Protein AF-A0A7C4H8X2-F1 (afdb_monomer_lite)

Secondary structure (DSSP, 8-state):
-GGGGGGSHHHHHHHHHHT--GGG--------PPP--SEEEEEESS-TTT--TTEEEEEEEES-THHHHTT-S--EEEEEESTT--

Sequence (86 aa):
MCWSSLFTPQAISYRIKMGFPHEKVLMSVGVQKMINAKSAGVMFTLDPTTGDLSRIVIEANWGLGEAIVSGSVNPDRFIVDKVMLE

Radius of gyration: 18.13 Å; chains: 1; bounding box: 30×35×50 Å

pLDDT: mean 90.72, std 7.87, range [42.69, 96.56]

Foldseek 3Di:
DVVCVCVDPVNVVVCVVVVNDSVPDDDDDDDDDDDFFQKDWDKDCADPVPRHNQKIKIWMDGTDCVCVVVVVDHTDIDIDGNVPDD

Structure (m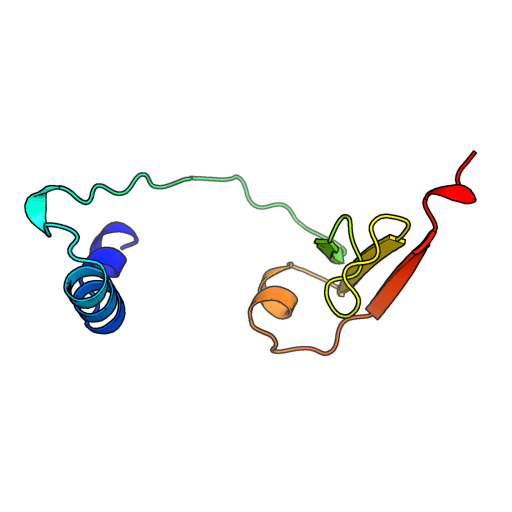mCIF, N/CA/C/O backbone):
data_AF-A0A7C4H8X2-F1
#
_entry.id   AF-A0A7C4H8X2-F1
#
loop_
_atom_site.group_PDB
_atom_site.id
_atom_site.type_symbol
_atom_site.label_atom_id
_atom_site.label_alt_id
_atom_site.label_comp_id
_atom_site.label_asym_id
_atom_site.label_entity_id
_atom_site.label_seq_id
_atom_site.pdbx_PDB_ins_code
_atom_site.Cartn_x
_atom_site.Cartn_y
_atom_site.Cartn_z
_atom_site.occupancy
_atom_site.B_iso_or_equiv
_atom_site.auth_seq_id
_atom_site.auth_comp_id
_atom_site.auth_asym_id
_atom_site.auth_atom_id
_atom_site.pdbx_PDB_model_num
ATOM 1 N N . MET A 1 1 ? -8.264 -6.084 15.334 1.00 78.69 1 MET A N 1
ATOM 2 C CA . MET A 1 1 ? -9.296 -5.394 14.519 1.00 78.69 1 MET A CA 1
ATOM 3 C C . MET A 1 1 ? -8.674 -4.180 13.846 1.00 78.69 1 MET A C 1
ATOM 5 O O . MET A 1 1 ? -7.910 -3.494 14.514 1.00 78.69 1 MET A O 1
ATOM 9 N N . CYS A 1 2 ? -9.005 -3.891 12.582 1.00 91.44 2 CYS A N 1
ATOM 10 C CA . CYS A 1 2 ? -8.438 -2.756 11.837 1.00 91.44 2 CYS A CA 1
ATOM 11 C C . CYS A 1 2 ? -8.664 -1.412 12.542 1.00 91.44 2 CYS A C 1
ATOM 13 O O . CYS A 1 2 ? -7.708 -0.680 12.736 1.00 91.44 2 CYS A O 1
ATOM 15 N N . TRP A 1 3 ? -9.869 -1.132 13.049 1.00 92.88 3 TRP A N 1
ATOM 16 C CA . TRP A 1 3 ? -10.144 0.120 13.772 1.00 92.88 3 TRP A CA 1
ATOM 17 C C . TRP A 1 3 ? -9.284 0.335 15.019 1.00 92.88 3 TRP A C 1
ATOM 19 O O . TRP A 1 3 ? -8.941 1.466 15.349 1.00 92.88 3 TRP A O 1
ATOM 29 N N . SER A 1 4 ? -8.879 -0.742 15.694 1.00 92.44 4 SER A N 1
ATOM 30 C CA . SER A 1 4 ? -8.003 -0.645 16.863 1.00 92.44 4 SER A CA 1
ATOM 31 C C . SER A 1 4 ? -6.593 -0.162 16.494 1.00 92.44 4 SER A C 1
ATOM 33 O O . SER A 1 4 ? -5.928 0.431 17.343 1.00 92.44 4 SER A O 1
ATOM 35 N N . SER A 1 5 ? -6.151 -0.326 15.238 1.00 93.19 5 SER A N 1
ATOM 36 C CA . SER A 1 5 ? -4.824 0.130 14.801 1.00 93.19 5 SER A CA 1
ATOM 37 C C . SER A 1 5 ? -4.664 1.656 14.883 1.00 93.19 5 SER A C 1
ATOM 39 O O . SER A 1 5 ? -3.555 2.137 15.132 1.00 93.19 5 SER A O 1
ATOM 41 N N . LEU A 1 6 ? -5.766 2.420 14.792 1.00 92.00 6 LEU A N 1
ATOM 42 C CA . LEU A 1 6 ? -5.774 3.872 15.014 1.00 92.00 6 LEU A CA 1
ATOM 43 C C . LEU A 1 6 ? -5.297 4.265 16.416 1.00 92.00 6 LEU A C 1
ATOM 45 O O . LEU A 1 6 ? -4.773 5.364 16.594 1.00 92.00 6 LEU A O 1
ATOM 49 N N . PHE A 1 7 ? -5.476 3.402 17.412 1.00 92.75 7 PHE A N 1
ATOM 50 C CA . PHE A 1 7 ? -5.192 3.703 18.816 1.00 92.75 7 PHE A CA 1
ATOM 51 C C . PHE A 1 7 ? -3.853 3.127 19.290 1.00 92.75 7 PHE A C 1
ATOM 53 O O . PHE A 1 7 ? -3.568 3.110 20.483 1.00 92.75 7 PHE A O 1
ATOM 60 N N . THR A 1 8 ? -3.003 2.686 18.361 1.00 95.06 8 THR A N 1
ATOM 61 C CA . THR A 1 8 ? -1.624 2.298 18.679 1.00 95.06 8 THR A CA 1
ATOM 62 C C . THR A 1 8 ? -0.800 3.510 19.143 1.00 95.06 8 THR A C 1
ATOM 64 O O . THR A 1 8 ? -1.028 4.628 18.661 1.00 95.06 8 THR A O 1
ATOM 67 N N . PRO A 1 9 ? 0.190 3.327 20.040 1.00 95.75 9 PRO A N 1
ATOM 68 C CA . PRO A 1 9 ? 1.051 4.418 20.508 1.00 95.75 9 PRO A CA 1
ATOM 69 C C . PRO A 1 9 ? 1.720 5.198 19.368 1.00 95.75 9 PRO A C 1
ATOM 71 O O . PRO A 1 9 ? 1.813 6.426 19.419 1.00 95.75 9 PRO A O 1
ATOM 74 N N . GLN A 1 10 ? 2.134 4.500 18.306 1.00 94.62 10 GLN A N 1
ATOM 75 C CA . GLN A 1 10 ? 2.758 5.092 17.124 1.00 94.62 10 GLN A CA 1
ATOM 76 C C . GLN A 1 10 ? 1.780 6.011 16.378 1.00 94.62 10 GLN A C 1
ATOM 78 O O . GLN A 1 10 ? 2.124 7.152 16.065 1.00 94.62 10 GLN A O 1
ATOM 83 N N . ALA A 1 11 ? 0.542 5.557 16.150 1.00 94.06 11 ALA A N 1
ATOM 84 C CA . ALA A 1 11 ? -0.483 6.351 15.478 1.00 94.06 11 ALA A CA 1
ATOM 85 C C . ALA A 1 11 ? -0.917 7.569 16.315 1.00 94.06 11 ALA A C 1
ATOM 87 O O . ALA A 1 11 ? -1.113 8.654 15.765 1.00 94.06 11 ALA A O 1
ATOM 88 N N . ILE A 1 12 ? -1.026 7.423 17.641 1.00 94.12 12 ILE A N 1
ATOM 89 C CA . ILE A 1 12 ? -1.328 8.533 18.562 1.00 94.12 12 ILE A CA 1
ATOM 90 C C . ILE A 1 12 ? -0.206 9.576 18.533 1.00 94.12 12 ILE A C 1
ATOM 92 O O . ILE A 1 12 ? -0.485 10.760 18.346 1.00 94.12 12 ILE A O 1
ATOM 96 N N . SER A 1 13 ? 1.054 9.147 18.660 1.00 95.25 13 SER A N 1
ATOM 97 C CA . SER A 1 13 ? 2.213 10.048 18.631 1.00 95.25 13 SER A CA 1
ATOM 98 C C . SER A 1 13 ? 2.298 10.825 17.315 1.00 95.25 13 SER A C 1
ATOM 100 O O . SER A 1 13 ? 2.495 12.040 17.334 1.00 95.25 13 SER A O 1
ATOM 102 N N . TYR A 1 14 ? 2.084 10.159 16.174 1.00 94.31 14 TYR A N 1
ATOM 103 C CA . TYR A 1 14 ? 2.051 10.814 14.864 1.00 94.31 14 TYR A CA 1
ATOM 104 C C . TYR A 1 14 ? 0.960 11.890 14.781 1.00 94.31 14 TYR A C 1
ATOM 106 O O . TYR A 1 14 ? 1.229 13.007 14.342 1.00 94.31 14 TYR A O 1
ATOM 114 N N . ARG A 1 15 ? -0.255 11.593 15.261 1.00 93.81 15 ARG A N 1
ATOM 115 C CA . ARG A 1 15 ? -1.360 12.564 15.251 1.00 93.81 15 ARG A CA 1
ATOM 116 C C . ARG A 1 15 ? -1.083 13.786 16.109 1.00 93.81 15 ARG A C 1
ATOM 118 O O . ARG A 1 15 ? -1.345 14.891 15.649 1.00 93.81 15 ARG A O 1
ATOM 125 N N . ILE A 1 16 ? -0.527 13.597 17.307 1.00 94.88 16 ILE A N 1
ATOM 126 C CA . ILE A 1 16 ? -0.148 14.711 18.187 1.00 94.88 16 ILE A CA 1
ATOM 127 C C . ILE A 1 16 ? 0.887 15.597 17.486 1.00 94.88 16 ILE A C 1
ATOM 129 O O . ILE A 1 16 ? 0.716 16.811 17.445 1.00 94.88 16 ILE A O 1
ATOM 133 N N . LYS A 1 17 ? 1.917 14.998 16.870 1.00 95.69 17 LYS A N 1
ATOM 134 C CA . LYS A 1 17 ? 2.952 15.740 16.127 1.00 95.69 17 LYS A CA 1
ATOM 135 C C . LYS A 1 17 ? 2.391 16.535 14.946 1.00 95.69 17 LYS A C 1
ATOM 137 O O . LYS A 1 17 ? 2.881 17.623 14.675 1.00 95.69 17 LYS A O 1
ATOM 142 N N . MET A 1 18 ? 1.386 15.999 14.257 1.00 95.00 18 MET A N 1
ATOM 143 C CA . MET A 1 18 ? 0.747 16.648 13.105 1.00 95.00 18 MET A CA 1
ATOM 144 C C . MET A 1 18 ? -0.432 17.559 13.489 1.00 95.00 18 MET A C 1
ATOM 146 O O . MET A 1 18 ? -1.031 18.177 12.614 1.00 95.00 18 MET A O 1
ATOM 150 N N . GLY A 1 19 ? -0.789 17.648 14.776 1.00 92.88 19 GLY A N 1
ATOM 151 C CA . GLY A 1 19 ? -1.902 18.472 15.255 1.00 92.88 19 GLY A CA 1
ATOM 152 C C . GLY A 1 19 ? -3.296 17.948 14.886 1.00 92.88 19 GLY A C 1
ATOM 153 O O . GLY A 1 19 ? -4.253 18.721 14.870 1.00 92.88 19 GLY A O 1
ATOM 154 N N . PHE A 1 20 ? -3.444 16.653 14.584 1.00 92.94 20 PHE A N 1
ATOM 155 C CA . PHE A 1 20 ? -4.745 16.066 14.252 1.00 92.94 20 PHE A CA 1
ATOM 156 C C . PHE A 1 20 ? -5.573 15.768 15.515 1.00 92.94 20 PHE A C 1
ATOM 158 O O . PHE A 1 20 ? -5.130 14.974 16.351 1.00 92.94 20 PHE A O 1
ATOM 165 N N . PRO A 1 21 ? -6.800 16.315 15.651 1.00 91.38 21 PRO A N 1
ATOM 166 C CA . PRO A 1 21 ? -7.676 16.007 16.779 1.00 91.38 21 PRO A CA 1
ATOM 167 C C . PRO A 1 21 ? -8.101 14.535 16.779 1.00 91.38 21 PRO A C 1
ATOM 169 O O . PRO A 1 21 ? -8.602 14.037 15.772 1.00 91.38 21 PRO A O 1
ATOM 172 N N . HIS A 1 22 ? -7.958 13.853 17.918 1.00 87.31 22 HIS A N 1
ATOM 173 C CA . HIS A 1 22 ? -8.247 12.418 18.042 1.00 87.31 22 HIS A CA 1
ATOM 174 C C . HIS A 1 22 ? -9.688 12.052 17.650 1.00 87.31 22 HIS A C 1
ATOM 176 O O . HIS A 1 22 ? -9.888 11.089 16.916 1.00 87.31 22 HIS A O 1
ATOM 182 N N . GLU A 1 23 ? -10.661 12.867 18.063 1.00 87.12 23 GLU A N 1
ATOM 183 C CA . GLU A 1 23 ? -12.104 12.681 17.823 1.00 87.12 23 GLU A CA 1
ATOM 184 C C . GLU A 1 23 ? -12.508 12.788 16.342 1.00 87.12 23 GLU A C 1
ATOM 186 O O . GLU A 1 23 ? -13.588 12.359 15.946 1.00 87.12 23 GLU A O 1
ATOM 191 N N . LYS A 1 24 ? -11.662 13.410 15.509 1.00 89.25 24 LYS A N 1
ATOM 192 C CA . LYS A 1 24 ? -11.976 13.699 14.101 1.00 89.25 24 LYS A CA 1
ATOM 193 C C . LYS A 1 24 ? -11.362 12.698 13.125 1.00 89.25 24 LYS A C 1
ATOM 195 O O . LYS A 1 24 ? -11.572 12.823 11.921 1.00 89.25 24 LYS A O 1
ATOM 200 N N . VAL A 1 25 ? -10.599 11.721 13.615 1.00 89.19 25 VAL A N 1
ATOM 201 C CA . VAL A 1 25 ? -9.971 10.706 12.765 1.00 89.19 25 VAL A CA 1
ATOM 202 C C . VAL A 1 25 ? -10.887 9.496 12.649 1.00 89.19 25 VAL A C 1
ATOM 204 O O . VAL A 1 25 ? -11.084 8.752 13.605 1.00 89.19 25 VAL A O 1
ATOM 207 N N . LEU A 1 26 ? -11.423 9.293 11.448 1.00 90.62 26 LEU A N 1
ATOM 208 C CA . LEU A 1 26 ? -12.280 8.162 11.099 1.00 90.62 26 LEU A CA 1
ATOM 209 C C . LEU A 1 26 ? -11.515 7.187 10.196 1.00 90.62 26 LEU A C 1
ATOM 211 O O . LEU A 1 26 ? -10.650 7.597 9.423 1.00 90.62 26 LEU A O 1
ATOM 215 N N . MET A 1 27 ? -11.840 5.894 10.274 1.00 92.38 27 MET A N 1
ATOM 216 C CA . MET A 1 27 ? -11.224 4.853 9.443 1.00 92.38 27 MET A CA 1
ATOM 217 C C . MET A 1 27 ? -12.283 4.024 8.724 1.00 92.38 27 MET A C 1
ATOM 219 O O . MET A 1 27 ? -13.122 3.375 9.350 1.00 92.38 27 MET A O 1
ATOM 223 N N . SER A 1 28 ? -12.177 4.006 7.397 1.00 95.19 28 SER A N 1
ATOM 224 C CA . SER A 1 28 ? -12.869 3.047 6.539 1.00 95.19 28 SER A CA 1
ATOM 225 C C . SER A 1 28 ? -12.029 1.776 6.394 1.00 95.19 28 SER A C 1
ATOM 227 O O . SER A 1 28 ? -10.800 1.848 6.347 1.00 95.19 28 SER A O 1
ATOM 229 N N . VAL A 1 29 ? -12.683 0.615 6.329 1.00 96.00 29 VAL A N 1
ATOM 230 C CA . VAL A 1 29 ? -12.025 -0.687 6.158 1.00 96.00 29 VAL A CA 1
ATOM 231 C C . VAL A 1 29 ? -12.367 -1.229 4.777 1.00 96.00 29 VAL A C 1
ATOM 233 O O . VAL A 1 29 ? -13.518 -1.557 4.499 1.00 96.00 29 VAL A O 1
ATOM 236 N N . GLY A 1 30 ? -11.358 -1.325 3.913 1.00 95.88 30 GLY A N 1
ATOM 237 C CA . GLY A 1 30 ? -11.491 -1.963 2.607 1.00 95.88 30 GLY A CA 1
ATOM 238 C C . GLY A 1 30 ? -11.472 -3.484 2.740 1.00 95.88 30 GLY A C 1
ATOM 239 O O . GLY A 1 30 ? -10.570 -4.040 3.361 1.00 95.88 30 GLY A O 1
ATOM 240 N N . VAL A 1 31 ? -12.452 -4.157 2.138 1.00 96.25 31 VAL A N 1
ATOM 241 C CA . VAL A 1 31 ? -12.486 -5.620 2.031 1.00 96.25 31 VAL A CA 1
ATOM 242 C C . VAL A 1 31 ? -12.307 -5.984 0.565 1.00 96.25 31 VAL A C 1
ATOM 244 O O . VAL A 1 31 ? -13.190 -5.745 -0.256 1.00 96.25 31 VAL A O 1
ATOM 247 N N . GLN A 1 32 ? -11.146 -6.543 0.234 1.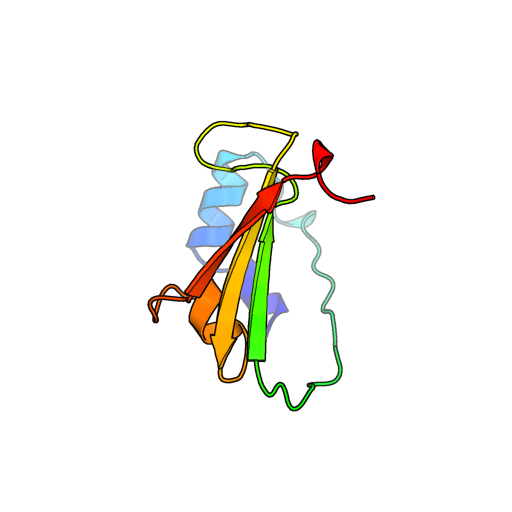00 95.31 32 GLN A N 1
ATOM 248 C CA . GLN A 1 32 ? -10.803 -6.962 -1.120 1.00 95.31 32 GLN A CA 1
ATOM 249 C C . GLN A 1 32 ? -10.761 -8.487 -1.198 1.00 95.31 32 GLN A C 1
ATOM 251 O O . GLN A 1 32 ? -10.271 -9.162 -0.293 1.00 95.31 32 GLN A O 1
ATOM 256 N N . LYS A 1 33 ? -11.263 -9.044 -2.303 1.00 96.56 33 LYS A N 1
ATOM 257 C CA . LYS A 1 33 ? -11.128 -10.474 -2.581 1.00 96.56 33 LYS A CA 1
ATOM 258 C C . LYS A 1 33 ? -9.658 -10.810 -2.840 1.00 96.56 33 LYS A C 1
ATOM 260 O O . LYS A 1 33 ? -9.035 -10.212 -3.715 1.00 96.56 33 LYS A O 1
ATOM 265 N N . MET A 1 34 ? -9.138 -11.798 -2.115 1.00 95.00 34 MET A N 1
ATOM 266 C CA . MET A 1 34 ? -7.781 -12.303 -2.322 1.00 95.00 34 MET A CA 1
ATOM 267 C C . MET A 1 34 ? -7.643 -12.951 -3.701 1.00 95.00 34 MET A C 1
ATOM 269 O O . MET A 1 34 ? -8.527 -13.686 -4.151 1.00 95.00 34 MET A O 1
ATOM 273 N N . ILE A 1 35 ? -6.512 -12.692 -4.353 1.00 93.06 35 ILE A N 1
ATOM 274 C CA . ILE A 1 35 ? -6.126 -13.340 -5.606 1.00 93.06 35 ILE A CA 1
ATOM 275 C C . ILE A 1 35 ? -5.060 -14.401 -5.331 1.00 93.06 35 ILE A C 1
ATOM 277 O O . ILE A 1 35 ? -4.203 -14.219 -4.468 1.00 93.06 35 ILE A O 1
ATOM 281 N N . ASN A 1 36 ? -5.090 -15.501 -6.085 1.00 93.62 36 ASN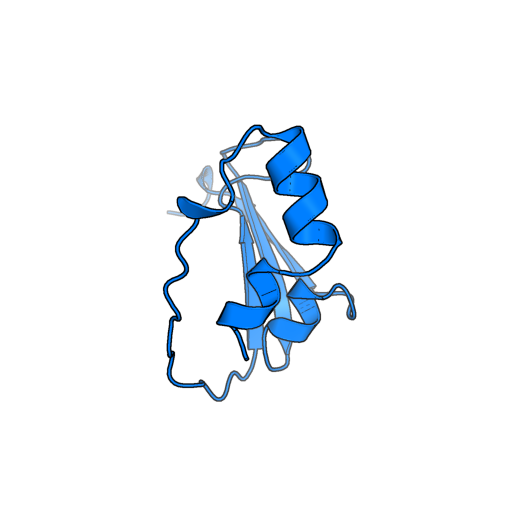 A N 1
ATOM 282 C CA . ASN A 1 36 ? -4.010 -16.485 -6.067 1.00 93.62 36 ASN A CA 1
ATOM 283 C C . ASN A 1 36 ? -2.897 -16.024 -7.019 1.00 93.62 36 ASN A C 1
ATOM 285 O O . ASN A 1 36 ? -2.860 -16.415 -8.187 1.00 93.62 36 ASN A O 1
ATOM 289 N N . ALA A 1 37 ? -2.063 -15.099 -6.548 1.00 92.81 37 ALA A N 1
ATOM 290 C CA . ALA A 1 37 ? -1.017 -14.493 -7.359 1.00 92.81 37 ALA A CA 1
ATOM 291 C C . ALA A 1 37 ? 0.129 -15.483 -7.608 1.00 92.81 37 ALA A C 1
ATOM 293 O O . ALA A 1 37 ? 0.726 -16.002 -6.667 1.00 92.81 37 ALA A O 1
ATOM 294 N N . LYS A 1 38 ? 0.476 -15.697 -8.885 1.00 94.69 38 LYS A N 1
ATOM 295 C CA . LYS A 1 38 ? 1.731 -16.369 -9.246 1.00 94.69 38 LYS A CA 1
ATOM 296 C C . LYS A 1 38 ? 2.917 -15.482 -8.862 1.00 94.69 38 LYS A C 1
ATOM 298 O O . LYS A 1 38 ? 3.857 -15.964 -8.248 1.00 94.69 38 LYS A O 1
ATOM 303 N N . SER A 1 39 ? 2.839 -14.196 -9.184 1.00 93.44 39 SER A N 1
ATOM 304 C CA . SER A 1 39 ? 3.814 -13.163 -8.840 1.00 93.44 39 SER A CA 1
ATOM 305 C C . SER A 1 39 ? 3.099 -11.861 -8.490 1.00 93.44 39 SER A C 1
ATOM 307 O O . SER A 1 39 ? 1.983 -11.614 -8.957 1.00 93.44 39 SER A O 1
ATOM 309 N N . ALA A 1 40 ? 3.753 -11.018 -7.702 1.00 94.31 40 ALA A N 1
ATOM 310 C CA . ALA A 1 40 ? 3.272 -9.704 -7.299 1.00 94.31 40 ALA A CA 1
ATOM 311 C C . ALA A 1 40 ? 4.442 -8.716 -7.220 1.00 94.31 40 ALA A C 1
ATOM 313 O O . ALA A 1 40 ? 5.600 -9.124 -7.251 1.00 94.31 40 ALA A O 1
ATOM 314 N N . GLY A 1 41 ? 4.144 -7.421 -7.142 1.00 93.69 41 GLY A N 1
ATOM 315 C CA . GLY A 1 41 ? 5.162 -6.381 -7.207 1.00 93.69 41 GLY A CA 1
ATOM 316 C C . GLY A 1 41 ? 4.666 -4.990 -6.837 1.00 93.69 41 GLY A C 1
ATOM 317 O O . GLY A 1 41 ? 3.472 -4.784 -6.613 1.00 93.69 41 GLY A O 1
ATOM 318 N N . VAL A 1 42 ? 5.601 -4.044 -6.803 1.00 94.44 42 VAL A N 1
ATOM 319 C CA . VAL A 1 42 ? 5.366 -2.603 -6.667 1.00 94.44 42 VAL A CA 1
ATOM 320 C C . VAL A 1 42 ? 5.922 -1.910 -7.907 1.00 94.44 42 VAL A C 1
ATOM 322 O O . VAL A 1 42 ? 6.921 -2.337 -8.480 1.00 94.44 42 VAL A O 1
ATOM 325 N N . MET A 1 43 ? 5.263 -0.840 -8.338 1.00 95.12 43 MET A N 1
ATOM 326 C CA . MET A 1 43 ? 5.686 -0.052 -9.487 1.00 95.12 43 MET A CA 1
ATOM 327 C C . MET A 1 43 ? 5.693 1.431 -9.132 1.00 95.12 43 MET A C 1
ATOM 329 O O . MET A 1 43 ? 4.711 1.955 -8.606 1.00 95.12 43 MET A O 1
ATOM 333 N N . PHE A 1 44 ? 6.777 2.106 -9.500 1.00 95.75 44 PHE A N 1
ATOM 334 C CA . PHE A 1 44 ? 6.892 3.555 -9.494 1.00 95.75 44 PHE A CA 1
ATOM 335 C C . PHE A 1 44 ? 6.879 4.059 -10.933 1.00 95.75 44 PHE A C 1
ATOM 337 O O . PHE A 1 44 ? 7.648 3.604 -11.778 1.00 95.75 44 PHE A O 1
ATOM 344 N N . THR A 1 45 ? 6.018 5.032 -11.218 1.00 95.12 45 THR A N 1
ATOM 345 C CA . THR A 1 45 ? 5.911 5.663 -12.543 1.00 95.12 45 THR A CA 1
ATOM 346 C C . THR A 1 45 ? 6.994 6.715 -12.795 1.00 95.12 45 THR A C 1
ATOM 348 O O . THR A 1 45 ? 6.856 7.519 -13.709 1.00 95.12 45 THR A O 1
ATOM 351 N N . LEU A 1 46 ? 8.016 6.768 -11.952 1.00 94.75 46 LEU A N 1
ATOM 352 C CA . LEU A 1 46 ? 9.224 7.578 -12.062 1.00 94.75 46 LEU A CA 1
ATOM 353 C C . LEU A 1 46 ? 10.336 6.818 -11.344 1.00 94.75 46 LEU A C 1
ATOM 355 O O . LEU A 1 46 ? 10.038 5.966 -10.504 1.00 94.75 46 LEU A O 1
ATOM 359 N N . ASP A 1 47 ? 11.595 7.116 -11.635 1.00 94.69 47 ASP A N 1
ATOM 360 C CA . ASP A 1 47 ? 12.703 6.522 -10.889 1.00 94.69 47 ASP A CA 1
ATOM 361 C C . ASP A 1 47 ? 12.805 7.156 -9.487 1.00 94.69 47 ASP A C 1
ATOM 363 O O . ASP A 1 47 ? 13.144 8.336 -9.383 1.00 94.69 47 ASP A O 1
ATOM 367 N N . PRO A 1 48 ? 12.496 6.431 -8.392 1.00 92.69 48 PRO A N 1
ATOM 368 C CA . PRO A 1 48 ? 12.399 7.027 -7.060 1.00 92.69 48 PRO A CA 1
ATOM 369 C C . PRO A 1 48 ? 13.757 7.448 -6.480 1.00 92.69 48 PRO A C 1
ATOM 371 O O . PRO A 1 48 ? 13.784 8.198 -5.506 1.00 92.69 48 PRO A O 1
ATOM 374 N N . THR A 1 49 ? 14.881 6.988 -7.045 1.00 93.00 49 THR A N 1
ATOM 375 C CA . THR A 1 49 ? 16.226 7.377 -6.585 1.00 93.00 49 THR A CA 1
ATOM 376 C C . THR A 1 49 ? 16.734 8.647 -7.260 1.00 93.00 49 THR A C 1
ATOM 378 O O . THR A 1 49 ? 17.472 9.409 -6.638 1.00 93.00 49 THR A O 1
ATOM 381 N N . THR A 1 50 ? 1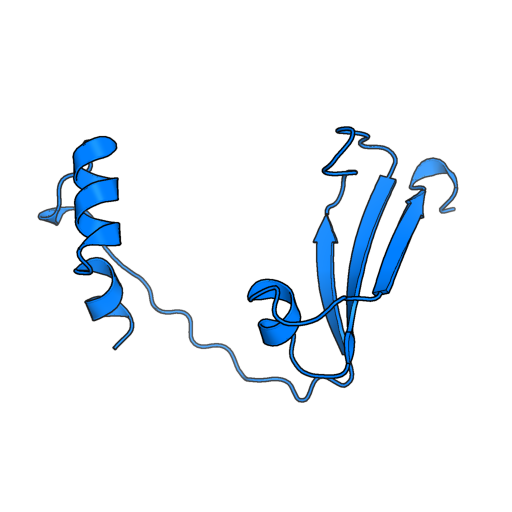6.351 8.884 -8.516 1.00 93.94 50 THR A N 1
ATOM 382 C CA . THR A 1 50 ? 16.845 10.008 -9.329 1.00 93.94 50 THR A CA 1
ATOM 383 C C . THR A 1 50 ? 15.788 11.079 -9.596 1.00 93.94 50 THR A C 1
ATOM 385 O O . THR A 1 50 ? 16.139 12.220 -9.884 1.00 93.94 50 THR A O 1
ATOM 388 N N . GLY A 1 51 ? 14.502 10.740 -9.490 1.00 93.31 51 GLY A N 1
ATOM 389 C CA . GLY A 1 51 ? 13.381 11.602 -9.863 1.00 93.31 51 GLY A CA 1
ATOM 390 C C . GLY A 1 51 ? 13.076 11.617 -11.365 1.00 93.31 51 GLY A C 1
ATOM 391 O O . GLY A 1 51 ? 12.257 12.421 -11.807 1.00 93.31 51 GLY A O 1
ATOM 392 N N . ASP A 1 52 ? 13.718 10.754 -12.157 1.00 93.69 52 ASP A N 1
ATOM 393 C CA . ASP A 1 52 ? 13.550 10.725 -13.607 1.00 93.69 52 ASP A CA 1
ATOM 394 C C . ASP A 1 52 ? 12.142 10.248 -14.006 1.00 93.69 52 ASP A C 1
ATOM 396 O O . ASP A 1 52 ? 11.757 9.093 -13.799 1.00 93.69 52 ASP A O 1
ATOM 400 N N . LEU A 1 53 ? 11.366 11.156 -14.603 1.00 94.19 53 LEU A N 1
ATOM 401 C CA . LEU A 1 53 ? 10.006 10.903 -15.076 1.00 94.19 53 LEU A CA 1
ATOM 402 C C . LEU A 1 53 ? 9.960 10.077 -16.366 1.00 94.19 53 LEU A C 1
ATOM 404 O O . LEU A 1 53 ? 8.884 9.587 -16.715 1.00 94.19 53 LEU A O 1
ATOM 408 N N . SER A 1 54 ? 11.078 9.922 -17.079 1.00 93.75 54 SER A N 1
ATOM 409 C CA . SER A 1 54 ? 11.155 9.123 -18.308 1.00 93.75 54 SER A CA 1
ATOM 410 C C . SER A 1 54 ? 11.215 7.620 -18.037 1.00 93.75 54 SER A C 1
ATOM 412 O O . SER A 1 54 ? 11.079 6.828 -18.962 1.00 93.75 54 SER A O 1
ATOM 414 N N . ARG A 1 55 ? 11.346 7.203 -16.773 1.00 93.88 55 ARG A N 1
ATOM 415 C CA . ARG A 1 55 ? 11.509 5.798 -16.386 1.00 93.88 55 ARG A CA 1
ATOM 416 C C . ARG A 1 55 ? 10.344 5.281 -15.554 1.00 93.88 55 ARG A C 1
ATOM 418 O O . ARG A 1 55 ? 9.681 6.027 -14.838 1.00 93.88 55 ARG A O 1
ATOM 425 N N . ILE A 1 56 ? 10.099 3.981 -15.647 1.00 95.81 56 ILE A N 1
ATOM 426 C CA . ILE A 1 56 ? 9.224 3.215 -14.759 1.00 95.81 56 ILE A CA 1
ATOM 427 C C . ILE A 1 56 ? 10.102 2.182 -14.061 1.00 95.81 56 ILE A C 1
ATOM 429 O O . ILE A 1 56 ? 10.863 1.469 -14.714 1.00 95.81 56 ILE A O 1
ATOM 433 N N . VAL A 1 57 ? 9.997 2.098 -12.738 1.00 95.75 57 VAL A N 1
ATOM 434 C CA . VAL A 1 57 ? 10.718 1.109 -11.931 1.00 95.75 57 VAL A CA 1
ATOM 435 C C . VAL A 1 57 ? 9.710 0.107 -11.394 1.00 95.75 57 VAL A C 1
ATOM 437 O O . VAL A 1 57 ? 8.737 0.496 -10.750 1.00 95.75 57 VAL A O 1
ATOM 440 N N . ILE A 1 58 ? 9.931 -1.174 -11.675 1.00 95.25 58 ILE A N 1
ATOM 441 C CA . ILE A 1 58 ? 9.072 -2.279 -11.246 1.00 95.25 58 ILE A CA 1
ATOM 442 C C . ILE A 1 58 ? 9.911 -3.223 -10.392 1.00 95.25 58 ILE A C 1
ATOM 444 O O . ILE A 1 58 ? 10.970 -3.671 -10.823 1.00 95.25 58 ILE A O 1
ATOM 448 N N . GLU A 1 59 ? 9.419 -3.553 -9.207 1.00 94.06 59 GLU A N 1
ATOM 449 C CA . GLU A 1 59 ? 9.998 -4.566 -8.328 1.00 94.06 59 GLU A CA 1
ATOM 450 C C . GLU A 1 59 ? 9.000 -5.708 -8.166 1.00 94.06 59 GLU A C 1
ATOM 452 O O . GLU A 1 59 ? 7.843 -5.463 -7.825 1.00 94.06 59 GLU A O 1
ATOM 457 N N . ALA A 1 60 ? 9.414 -6.947 -8.428 1.00 93.88 60 ALA A N 1
ATOM 458 C CA . ALA A 1 60 ? 8.523 -8.104 -8.433 1.00 93.88 60 ALA A CA 1
ATOM 459 C C . ALA A 1 60 ? 9.136 -9.331 -7.747 1.00 93.88 60 ALA A C 1
ATOM 461 O O . ALA A 1 60 ? 10.350 -9.501 -7.685 1.00 93.88 60 ALA A O 1
ATOM 462 N N . ASN A 1 61 ? 8.274 -10.205 -7.235 1.00 92.25 61 ASN A N 1
ATOM 463 C CA . ASN A 1 61 ? 8.640 -11.488 -6.643 1.00 92.25 61 ASN A CA 1
ATOM 464 C C . ASN A 1 61 ? 7.515 -12.514 -6.870 1.00 92.25 61 ASN A C 1
ATOM 466 O O . ASN A 1 61 ? 6.369 -12.161 -7.169 1.00 92.25 61 ASN A O 1
ATOM 470 N N . TRP A 1 62 ? 7.833 -13.796 -6.718 1.00 91.75 62 TRP A N 1
ATOM 471 C CA . TRP A 1 62 ? 6.866 -14.885 -6.724 1.00 91.75 62 TRP A CA 1
ATOM 472 C C . TRP A 1 62 ? 5.976 -14.856 -5.473 1.00 91.75 62 TRP A C 1
ATOM 474 O O . TRP A 1 62 ? 6.420 -14.544 -4.370 1.00 91.75 62 TRP A O 1
ATOM 484 N N . GLY A 1 63 ? 4.711 -15.233 -5.647 1.00 90.44 63 GLY A N 1
ATOM 485 C CA . GLY A 1 63 ? 3.708 -15.265 -4.588 1.00 90.44 63 GLY A CA 1
ATOM 486 C C . GLY A 1 63 ? 3.026 -13.919 -4.335 1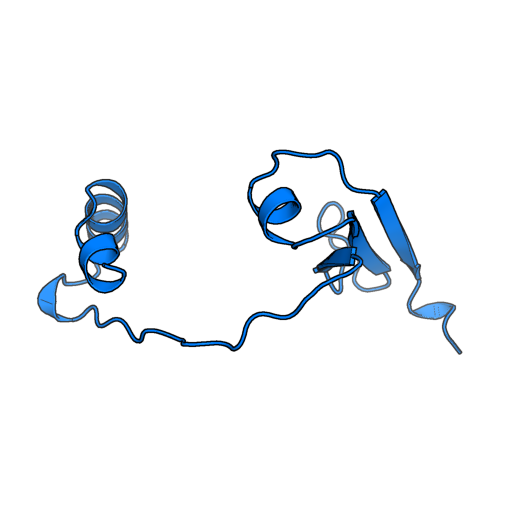.00 90.44 63 GLY A C 1
ATOM 487 O O . GLY A 1 63 ? 2.876 -13.087 -5.230 1.00 90.44 63 GLY A O 1
ATOM 488 N N . LEU A 1 64 ? 2.541 -13.740 -3.106 1.00 89.12 64 LEU A N 1
ATOM 489 C CA . LEU A 1 64 ? 1.788 -12.557 -2.689 1.00 89.12 64 LEU A CA 1
ATOM 490 C C . LEU A 1 64 ? 2.710 -11.355 -2.444 1.00 89.12 64 LEU A C 1
ATOM 492 O O . LEU A 1 64 ? 3.812 -11.488 -1.918 1.00 89.12 64 LEU A O 1
ATOM 496 N N . GLY A 1 65 ? 2.212 -10.157 -2.758 1.00 85.25 65 GLY A N 1
ATOM 497 C CA . GLY A 1 65 ? 3.000 -8.918 -2.704 1.00 85.25 65 GLY A CA 1
ATOM 498 C C . GLY A 1 65 ? 3.388 -8.450 -1.300 1.00 85.25 65 GLY A C 1
ATOM 499 O O . GLY A 1 65 ? 4.225 -7.563 -1.170 1.00 85.25 65 GLY A O 1
ATOM 500 N N . GLU A 1 66 ? 2.826 -9.046 -0.246 1.00 84.44 66 GLU A N 1
ATOM 501 C CA . GLU A 1 66 ? 3.134 -8.684 1.143 1.00 84.44 66 GLU A CA 1
ATOM 502 C C . GLU A 1 66 ? 4.628 -8.829 1.463 1.00 84.44 66 GLU A C 1
ATOM 504 O O . GLU A 1 66 ? 5.192 -7.974 2.140 1.00 84.44 66 GLU A O 1
ATOM 509 N N . ALA A 1 67 ? 5.287 -9.857 0.917 1.00 81.12 67 ALA A N 1
ATOM 510 C CA . ALA A 1 67 ? 6.709 -10.111 1.143 1.00 81.12 67 ALA A CA 1
ATOM 511 C C . ALA A 1 67 ? 7.618 -8.981 0.623 1.00 81.12 67 ALA A C 1
ATOM 513 O O . ALA A 1 67 ? 8.676 -8.723 1.198 1.00 81.12 67 ALA A O 1
ATOM 514 N N . ILE A 1 68 ? 7.188 -8.302 -0.446 1.00 82.12 68 ILE A N 1
ATOM 515 C CA . ILE A 1 68 ? 7.899 -7.165 -1.043 1.00 82.12 68 ILE A CA 1
ATOM 516 C C . ILE A 1 68 ? 7.664 -5.914 -0.198 1.00 82.12 68 ILE A C 1
ATOM 518 O O . ILE A 1 68 ? 8.610 -5.220 0.157 1.00 82.12 68 ILE A O 1
ATOM 522 N N . VAL A 1 69 ? 6.411 -5.653 0.191 1.00 83.38 69 VAL A N 1
ATOM 523 C CA . VAL A 1 69 ? 6.050 -4.466 0.985 1.00 83.38 69 VAL A CA 1
ATOM 524 C C . VAL A 1 69 ? 6.663 -4.508 2.387 1.00 83.38 69 VAL A C 1
ATOM 526 O O . VAL A 1 69 ? 7.025 -3.468 2.932 1.00 83.38 69 VAL A O 1
ATOM 529 N N . SER A 1 70 ? 6.818 -5.697 2.970 1.00 83.88 70 SER A N 1
ATOM 530 C CA . SER A 1 70 ? 7.484 -5.870 4.263 1.00 83.88 70 SER A CA 1
ATOM 531 C C . SER A 1 70 ? 9.012 -5.755 4.192 1.00 83.88 70 SER A C 1
ATOM 533 O O . SER A 1 70 ? 9.656 -5.719 5.238 1.00 83.88 70 SER A O 1
ATOM 535 N N . GLY A 1 71 ? 9.602 -5.716 2.989 1.00 80.88 71 GLY A N 1
ATOM 536 C CA . GLY A 1 71 ? 11.055 -5.698 2.789 1.00 80.88 71 GLY A CA 1
ATOM 537 C C . GLY A 1 71 ? 11.755 -6.997 3.207 1.00 80.88 71 GLY A C 1
ATOM 538 O O . GLY A 1 71 ? 12.964 -7.013 3.415 1.00 80.88 71 GLY A O 1
ATOM 539 N N . SER A 1 72 ? 10.999 -8.085 3.372 1.00 80.69 72 SER A N 1
ATOM 540 C CA . SER A 1 72 ? 11.516 -9.369 3.869 1.00 80.69 72 SER A CA 1
ATOM 541 C C . SER A 1 72 ? 12.274 -10.189 2.819 1.00 80.69 72 SER A C 1
ATOM 543 O O . SER A 1 72 ? 12.952 -11.155 3.169 1.00 80.69 72 SER A O 1
ATOM 545 N N . VAL A 1 73 ? 12.167 -9.821 1.540 1.00 82.19 73 VAL A N 1
ATOM 546 C CA . VAL A 1 73 ? 12.787 -10.529 0.412 1.00 82.19 73 VAL A CA 1
ATOM 547 C C . VAL A 1 73 ? 13.448 -9.524 -0.529 1.00 82.19 73 VAL A C 1
ATOM 549 O O . VAL A 1 73 ? 13.007 -8.382 -0.610 1.00 82.19 73 VAL A O 1
ATOM 552 N N . ASN A 1 74 ? 14.489 -9.955 -1.246 1.00 85.56 74 ASN A N 1
ATOM 553 C CA . ASN A 1 74 ? 15.122 -9.182 -2.314 1.00 85.56 74 ASN A CA 1
ATOM 554 C C . ASN A 1 74 ? 14.366 -9.418 -3.642 1.00 85.56 74 ASN A C 1
ATOM 556 O O . ASN A 1 74 ? 14.442 -10.537 -4.157 1.00 85.56 74 ASN A O 1
ATOM 560 N N . PRO A 1 75 ? 13.590 -8.444 -4.156 1.00 89.38 75 PRO A N 1
ATOM 561 C CA . PRO A 1 75 ? 12.802 -8.612 -5.374 1.00 89.38 75 PRO A CA 1
ATOM 562 C C . PRO A 1 75 ? 13.649 -8.443 -6.643 1.00 89.38 75 PRO A C 1
ATOM 564 O O . PRO A 1 75 ? 14.693 -7.789 -6.639 1.00 89.38 75 PRO A O 1
ATOM 567 N N . ASP A 1 76 ? 13.146 -8.965 -7.759 1.00 93.56 76 ASP A N 1
ATOM 568 C CA . ASP A 1 76 ? 13.684 -8.659 -9.081 1.00 93.56 76 ASP A CA 1
ATOM 569 C C . ASP A 1 76 ? 13.315 -7.221 -9.459 1.00 93.56 76 ASP A C 1
ATOM 571 O O . ASP A 1 76 ? 12.152 -6.823 -9.340 1.00 93.56 76 ASP A O 1
ATOM 575 N N . ARG A 1 77 ? 14.292 -6.443 -9.938 1.00 93.81 77 ARG A N 1
ATOM 576 C CA . ARG A 1 77 ? 14.114 -5.033 -10.308 1.00 93.81 77 ARG A CA 1
ATOM 577 C C . ARG A 1 77 ? 14.232 -4.837 -11.816 1.00 93.81 77 ARG A C 1
ATOM 579 O O . ARG A 1 77 ? 15.273 -5.113 -12.408 1.00 93.81 77 ARG A O 1
ATOM 586 N N . PHE A 1 78 ? 13.191 -4.270 -12.414 1.00 94.25 78 PHE A N 1
ATOM 587 C CA . PHE A 1 78 ? 13.112 -3.920 -13.828 1.00 94.25 78 PHE A CA 1
ATOM 588 C C . PHE A 1 78 ? 13.012 -2.402 -13.988 1.00 94.25 78 PHE A C 1
ATOM 590 O O . PHE A 1 78 ? 12.276 -1.736 -13.257 1.00 94.25 78 PHE A O 1
ATOM 597 N N . ILE A 1 79 ? 13.743 -1.853 -14.958 1.00 94.56 79 ILE A N 1
ATOM 598 C CA . ILE A 1 79 ? 13.667 -0.441 -15.344 1.00 94.56 79 ILE A CA 1
ATOM 599 C C . ILE A 1 79 ? 13.194 -0.394 -16.789 1.00 94.56 79 ILE A C 1
ATOM 601 O O . ILE A 1 79 ? 13.800 -1.014 -17.661 1.00 94.56 79 ILE A O 1
ATOM 605 N N . VAL A 1 80 ? 12.113 0.339 -17.025 1.00 94.38 80 VAL A N 1
ATOM 606 C CA . VAL A 1 80 ? 11.498 0.498 -18.340 1.00 94.38 80 VAL A CA 1
ATOM 607 C C . VAL A 1 80 ? 11.578 1.964 -18.741 1.00 94.38 80 VAL A C 1
ATOM 609 O O . VAL A 1 80 ? 11.167 2.838 -17.978 1.00 94.38 80 VAL A O 1
ATOM 612 N N . ASP A 1 81 ? 12.118 2.231 -19.927 1.00 93.38 81 ASP A N 1
ATOM 613 C CA . ASP A 1 81 ? 12.165 3.575 -20.499 1.00 93.38 81 ASP A CA 1
ATOM 614 C C . ASP A 1 81 ? 10.847 3.876 -21.222 1.00 93.38 81 ASP A C 1
ATOM 616 O O . ASP A 1 81 ? 10.403 3.104 -22.073 1.00 93.38 81 ASP A O 1
ATOM 620 N N . LYS A 1 82 ? 10.198 4.986 -20.868 1.00 90.69 82 LYS A N 1
ATOM 621 C CA . LYS A 1 82 ? 8.923 5.408 -21.460 1.00 90.69 82 LYS A CA 1
ATOM 622 C C . LYS A 1 82 ? 9.090 5.968 -22.864 1.00 90.69 82 LYS A C 1
ATOM 624 O O . LYS A 1 82 ? 8.131 5.947 -23.622 1.00 90.69 82 LYS A O 1
ATOM 629 N N . VAL A 1 83 ? 10.264 6.505 -23.196 1.00 83.69 83 VAL A N 1
ATOM 630 C CA . VAL A 1 83 ? 10.512 7.155 -24.492 1.00 83.69 83 VAL A CA 1
ATOM 631 C C . VAL A 1 83 ? 10.726 6.115 -25.592 1.00 83.69 83 VAL A C 1
ATOM 633 O O . VAL A 1 83 ? 10.454 6.390 -26.754 1.00 83.69 83 VAL A O 1
ATOM 636 N N . MET A 1 84 ? 11.176 4.913 -25.228 1.00 71.38 84 MET A N 1
ATOM 637 C CA . MET A 1 84 ? 11.422 3.808 -26.164 1.00 71.38 84 MET A CA 1
ATOM 638 C C . MET A 1 84 ? 10.236 2.839 -26.317 1.00 71.38 84 MET A C 1
ATOM 640 O O . MET A 1 84 ? 10.344 1.866 -27.060 1.00 71.38 84 MET A O 1
ATOM 644 N N . LEU A 1 85 ? 9.126 3.078 -25.615 1.00 59.22 85 LEU A N 1
ATOM 645 C CA . LEU A 1 85 ? 7.880 2.324 -25.754 1.00 59.22 85 LEU A CA 1
ATOM 646 C C . LEU A 1 85 ? 7.007 2.978 -26.8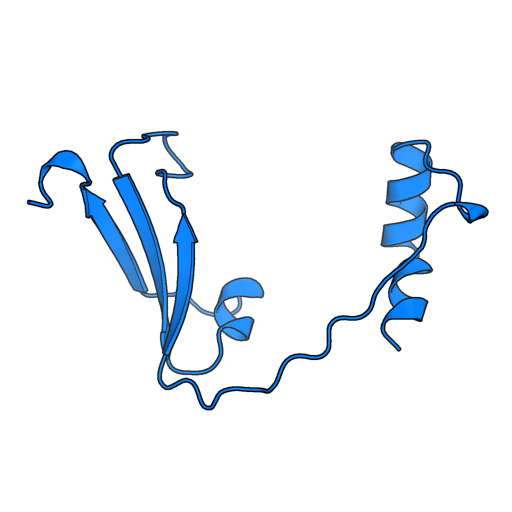40 1.00 59.22 85 LEU A C 1
ATOM 648 O O . LEU A 1 85 ? 6.202 3.856 -26.529 1.00 59.22 85 LEU A O 1
ATOM 652 N N . GLU A 1 86 ? 7.190 2.566 -28.098 1.00 42.69 86 GLU A N 1
ATOM 653 C CA . GLU A 1 86 ? 6.146 2.678 -29.138 1.00 42.69 86 GLU A CA 1
ATOM 654 C C . GLU A 1 86 ? 5.077 1.590 -28.961 1.00 42.69 86 GLU A C 1
ATOM 656 O O . GLU A 1 86 ? 5.447 0.428 -28.660 1.00 42.69 86 GLU A O 1
#